Protein AF-A0A539EGV5-F1 (afdb_monomer_lite)

Radius of gyration: 20.6 Å; chains: 1; bounding box: 46×30×55 Å

Sequence (74 aa):
MRLPRWEDWAPALAAGDHAEVFLEESRALSLTHDEGRLSEAAESSDSGVGVRYLRLERGRPGGPGRRAETRFGS

pLDDT: mean 75.8, std 17.46, range [44.22, 97.69]

Secondary structure (DSSP, 8-state):
-PPPPHHHHHHHHTTSSEEEEEEEEEEEEEEEEETTEEEEEEEEEEEEEEEEEE------TT-----EEE----

Foldseek 3Di:
DPPDDCVVCVVVCVPAPHKDKDKDKDKDWDWDDDPNHTPDIDIDIDIAMFMWHFHDDPDDPPDDDGDTDGDGDD

Structure (mmCIF, N/CA/C/O backbone):
data_AF-A0A539EGV5-F1
#
_entry.id   AF-A0A539EGV5-F1
#
loop_
_atom_site.group_PDB
_atom_site.id
_atom_site.type_symbol
_atom_site.label_atom_id
_atom_site.label_alt_id
_atom_site.label_comp_id
_atom_site.label_asym_id
_atom_site.label_entity_id
_atom_site.label_seq_id
_atom_site.pdbx_PDB_ins_code
_atom_site.Cartn_x
_atom_site.Cartn_y
_atom_site.Cartn_z
_atom_site.occupancy
_atom_site.B_iso_or_equiv
_atom_site.auth_seq_id
_atom_site.auth_comp_id
_atom_site.auth_asym_id
_atom_site.auth_atom_id
_atom_site.pdbx_PDB_model_num
ATOM 1 N N . MET A 1 1 ? -2.346 -11.199 1.951 1.00 56.50 1 MET A N 1
ATOM 2 C CA . MET A 1 1 ? -2.199 -11.174 0.481 1.00 56.50 1 MET A CA 1
ATOM 3 C C . MET A 1 1 ? -1.527 -12.468 0.027 1.00 56.50 1 MET A C 1
ATOM 5 O O . MET A 1 1 ? -0.796 -13.056 0.815 1.00 56.50 1 MET A O 1
ATOM 9 N N . ARG A 1 2 ? -1.791 -12.972 -1.186 1.00 63.91 2 ARG A N 1
ATOM 10 C CA . ARG A 1 2 ? -0.972 -14.057 -1.755 1.00 63.91 2 ARG A CA 1
ATOM 11 C C . ARG A 1 2 ? 0.256 -13.376 -2.356 1.00 63.91 2 ARG A C 1
ATOM 13 O O . ARG A 1 2 ? 0.066 -12.522 -3.213 1.00 63.91 2 ARG A O 1
ATOM 20 N N . LEU A 1 3 ? 1.461 -13.694 -1.876 1.00 60.97 3 LEU A N 1
ATOM 21 C CA . LEU A 1 3 ? 2.694 -13.138 -2.445 1.00 60.97 3 LEU A CA 1
ATOM 22 C C . LEU A 1 3 ? 2.676 -13.391 -3.958 1.00 60.97 3 LEU A C 1
ATOM 24 O O . LEU A 1 3 ? 2.511 -14.557 -4.348 1.00 60.97 3 LEU A O 1
ATOM 28 N N . PRO A 1 4 ? 2.767 -12.348 -4.799 1.00 64.38 4 PRO A N 1
ATOM 29 C CA . PRO A 1 4 ? 2.742 -12.572 -6.231 1.00 64.38 4 PRO A CA 1
ATOM 30 C C . PRO A 1 4 ? 3.992 -13.347 -6.643 1.00 64.38 4 PRO A C 1
ATOM 32 O O . PRO A 1 4 ? 5.020 -13.364 -5.955 1.00 64.38 4 PRO A O 1
ATOM 35 N N . ARG A 1 5 ? 3.851 -14.125 -7.706 1.00 71.62 5 ARG A N 1
ATOM 36 C CA . ARG A 1 5 ? 4.905 -15.019 -8.169 1.00 71.62 5 ARG A CA 1
ATOM 37 C C . ARG A 1 5 ? 5.938 -14.199 -8.917 1.00 71.62 5 ARG A C 1
ATOM 39 O O . ARG A 1 5 ? 5.628 -13.167 -9.498 1.00 71.62 5 ARG A O 1
ATOM 46 N N . TRP A 1 6 ? 7.165 -14.708 -8.970 1.00 67.75 6 TRP A N 1
ATOM 47 C CA . TRP A 1 6 ? 8.230 -14.126 -9.792 1.00 67.75 6 TRP A CA 1
ATOM 48 C C . TRP A 1 6 ? 7.759 -13.798 -11.223 1.00 67.75 6 TRP A C 1
ATOM 50 O O . TRP A 1 6 ? 8.090 -12.746 -11.767 1.00 67.75 6 TRP A O 1
ATOM 60 N N . GLU A 1 7 ? 6.938 -14.678 -11.799 1.00 76.69 7 GLU A N 1
ATOM 61 C CA . GLU A 1 7 ? 6.355 -14.540 -13.137 1.00 76.69 7 GLU A CA 1
ATOM 62 C C . GLU A 1 7 ? 5.519 -13.260 -13.317 1.00 76.69 7 GLU A C 1
ATOM 64 O O . GLU A 1 7 ? 5.505 -12.705 -14.415 1.00 76.69 7 GLU A O 1
ATOM 69 N N . ASP A 1 8 ? 4.881 -12.765 -12.251 1.00 73.50 8 ASP A N 1
ATOM 70 C CA . ASP A 1 8 ? 3.967 -11.617 -12.291 1.00 73.50 8 ASP A CA 1
ATOM 71 C C . ASP A 1 8 ? 4.714 -10.285 -12.495 1.00 73.50 8 ASP A C 1
ATOM 73 O O . ASP A 1 8 ? 4.144 -9.318 -13.001 1.00 73.50 8 ASP A O 1
ATOM 77 N N . TRP A 1 9 ? 6.010 -10.228 -12.158 1.00 72.69 9 TRP A N 1
ATOM 78 C CA . TRP A 1 9 ? 6.825 -9.009 -12.277 1.00 72.69 9 TRP A CA 1
ATOM 79 C C . TRP A 1 9 ? 8.074 -9.171 -13.138 1.00 72.69 9 TRP A C 1
ATOM 81 O O . TRP A 1 9 ? 8.707 -8.168 -13.478 1.00 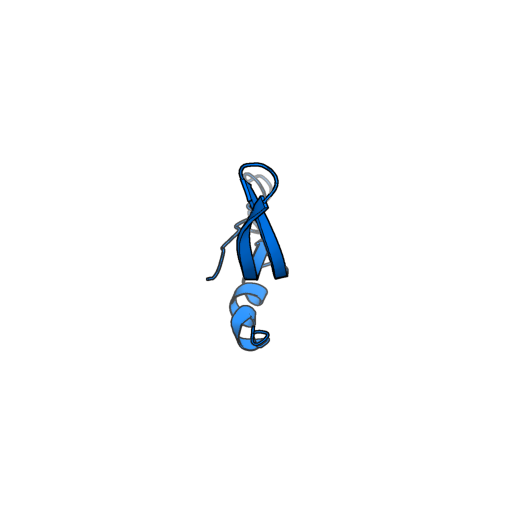72.69 9 TRP A O 1
ATOM 91 N N . ALA A 1 10 ? 8.429 -10.401 -13.520 1.00 72.88 10 ALA A N 1
ATOM 92 C CA . ALA A 1 10 ? 9.580 -10.689 -14.372 1.00 72.88 10 ALA A CA 1
ATOM 93 C C . ALA A 1 10 ? 9.639 -9.811 -15.641 1.00 72.88 10 ALA A C 1
ATOM 95 O O . ALA A 1 10 ? 10.725 -9.313 -15.945 1.00 72.88 10 ALA A O 1
ATOM 96 N N . PRO A 1 11 ? 8.526 -9.519 -16.352 1.00 72.19 11 PRO A N 1
ATOM 97 C CA . PRO A 1 11 ? 8.568 -8.628 -17.512 1.00 72.19 11 PRO A CA 1
ATOM 98 C C . PRO A 1 11 ? 8.964 -7.185 -17.169 1.00 72.19 11 PRO A C 1
ATOM 100 O O . PRO A 1 11 ? 9.698 -6.557 -17.927 1.00 72.19 11 PRO A O 1
ATOM 103 N N . ALA A 1 12 ? 8.505 -6.658 -16.030 1.00 66.06 12 ALA A N 1
ATOM 104 C CA . ALA A 1 12 ? 8.822 -5.300 -15.587 1.00 66.06 12 ALA A CA 1
ATOM 105 C C . ALA A 1 12 ? 10.254 -5.199 -15.035 1.00 66.06 12 ALA A C 1
ATOM 107 O O . ALA A 1 12 ? 10.939 -4.206 -15.267 1.00 66.06 12 ALA A O 1
ATOM 108 N N . LEU A 1 13 ? 10.730 -6.254 -14.370 1.00 68.62 13 LEU A N 1
ATOM 109 C CA . LEU A 1 13 ? 12.109 -6.376 -13.898 1.00 68.62 13 LEU A CA 1
ATOM 110 C C . LEU A 1 13 ? 13.119 -6.521 -15.043 1.00 68.62 13 LEU A C 1
ATOM 112 O O . LEU A 1 13 ? 14.235 -6.023 -14.942 1.00 68.62 13 LEU A O 1
ATOM 116 N N . ALA A 1 14 ? 12.726 -7.165 -16.143 1.00 75.25 14 ALA A N 1
ATOM 117 C CA . ALA A 1 14 ? 13.560 -7.327 -17.333 1.00 75.25 14 ALA A CA 1
ATOM 118 C C . ALA A 1 14 ? 13.535 -6.109 -18.279 1.00 75.25 14 ALA A C 1
ATOM 120 O O . ALA A 1 14 ? 14.269 -6.085 -19.267 1.00 75.25 14 ALA A O 1
ATOM 121 N N . ALA A 1 15 ? 12.687 -5.108 -18.016 1.00 71.50 15 ALA A N 1
ATOM 122 C CA . ALA A 1 15 ? 12.490 -3.960 -18.905 1.00 71.50 15 ALA A CA 1
ATOM 123 C C . ALA A 1 15 ? 13.550 -2.849 -18.757 1.00 71.50 15 ALA A C 1
ATOM 125 O O . ALA A 1 15 ? 13.638 -1.971 -19.622 1.00 71.50 15 ALA A O 1
ATOM 126 N N . GLY A 1 16 ? 14.339 -2.862 -17.678 1.00 71.44 16 GLY A N 1
ATOM 127 C CA . GLY A 1 16 ? 15.364 -1.860 -17.378 1.00 71.44 16 GLY A CA 1
ATOM 128 C C . GLY A 1 16 ? 16.756 -2.462 -17.187 1.00 71.44 16 GLY A C 1
ATOM 129 O O . GLY A 1 16 ? 16.913 -3.663 -17.005 1.00 71.44 16 GLY A O 1
ATOM 130 N N . ASP A 1 17 ? 17.773 -1.604 -17.199 1.00 80.00 17 ASP A N 1
ATOM 131 C CA . ASP A 1 17 ? 19.149 -1.956 -16.825 1.00 80.00 17 ASP A CA 1
ATOM 132 C C . ASP A 1 17 ? 19.291 -2.174 -15.310 1.00 80.00 17 ASP A C 1
ATOM 134 O O . ASP A 1 17 ? 20.187 -2.883 -14.859 1.00 80.00 17 ASP A O 1
ATOM 138 N N . HIS A 1 18 ? 18.404 -1.558 -14.524 1.00 80.44 18 HIS A N 1
ATOM 139 C CA . HIS A 1 18 ? 18.244 -1.790 -13.090 1.00 80.44 18 HIS A CA 1
ATOM 140 C C . HIS A 1 18 ? 16.759 -1.838 -12.754 1.00 80.44 18 HIS A C 1
ATOM 142 O O . HIS A 1 18 ? 15.982 -1.069 -13.320 1.00 80.44 18 HIS A O 1
ATOM 148 N N . ALA A 1 19 ? 16.359 -2.702 -11.828 1.00 81.00 19 ALA A N 1
ATOM 149 C CA . ALA A 1 19 ? 14.977 -2.789 -11.387 1.00 81.00 19 ALA A CA 1
ATOM 150 C C . ALA A 1 19 ? 14.873 -3.227 -9.922 1.00 81.00 19 ALA A C 1
ATOM 152 O O . ALA A 1 19 ? 15.693 -3.992 -9.419 1.00 81.00 19 ALA A O 1
ATOM 153 N N . GLU A 1 20 ? 13.853 -2.714 -9.246 1.00 82.94 20 GLU A N 1
ATOM 154 C CA . GLU A 1 20 ? 13.557 -2.910 -7.833 1.00 82.94 20 GLU A CA 1
ATOM 155 C C . GLU A 1 20 ? 12.080 -3.266 -7.673 1.00 82.94 20 GLU A C 1
ATOM 157 O O . GLU A 1 20 ? 11.213 -2.695 -8.343 1.00 82.94 20 GLU A O 1
ATOM 162 N N . VAL A 1 21 ? 11.801 -4.188 -6.754 1.00 81.94 21 VAL A N 1
ATOM 163 C CA . VAL A 1 21 ? 10.443 -4.529 -6.322 1.00 81.94 21 VAL A CA 1
ATOM 164 C C . VAL A 1 21 ? 10.321 -4.210 -4.843 1.00 81.94 21 VAL A C 1
ATOM 166 O O . VAL A 1 21 ? 11.183 -4.578 -4.046 1.00 81.94 21 VAL A O 1
ATOM 169 N N . PHE A 1 22 ? 9.233 -3.542 -4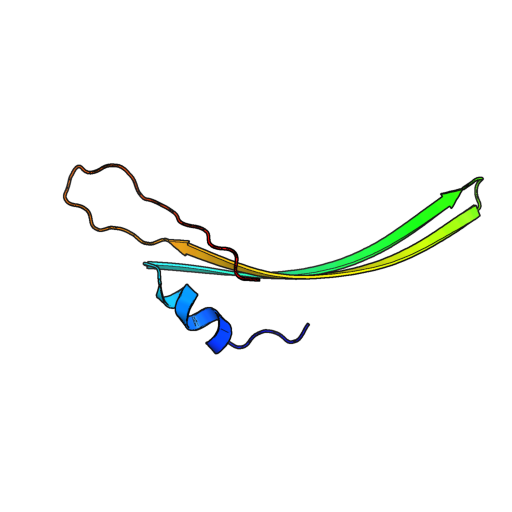.493 1.00 84.81 22 PHE A N 1
ATOM 170 C CA . PHE A 1 22 ? 8.844 -3.215 -3.134 1.00 84.81 22 PHE A CA 1
ATOM 171 C C . PHE A 1 22 ? 7.588 -4.002 -2.805 1.00 84.81 22 PHE A C 1
ATOM 173 O O . PHE A 1 22 ? 6.623 -3.961 -3.565 1.00 84.81 22 PHE A O 1
ATOM 180 N N . LEU A 1 23 ? 7.607 -4.709 -1.683 1.00 85.88 23 LEU A N 1
ATOM 181 C CA . LEU A 1 23 ? 6.423 -5.330 -1.115 1.00 85.88 23 LEU A CA 1
ATOM 182 C C . LEU A 1 23 ? 6.119 -4.608 0.186 1.00 85.88 23 LEU A C 1
ATOM 184 O O . LEU A 1 23 ? 6.997 -4.484 1.041 1.00 85.88 23 LEU A O 1
ATOM 188 N N . GLU A 1 24 ? 4.889 -4.136 0.318 1.00 88.56 24 GLU A N 1
ATOM 189 C CA . GLU A 1 24 ? 4.421 -3.466 1.519 1.00 88.56 24 GLU A CA 1
ATOM 190 C C . GLU A 1 24 ? 3.194 -4.193 2.057 1.00 88.56 24 GLU A C 1
ATOM 192 O O . GLU A 1 24 ? 2.258 -4.504 1.319 1.00 88.56 24 GLU A O 1
ATOM 197 N N . GLU A 1 25 ? 3.214 -4.464 3.358 1.00 92.00 25 GLU A N 1
ATOM 198 C CA . GLU A 1 25 ? 2.055 -4.915 4.111 1.00 92.00 25 GLU A CA 1
ATOM 199 C C . GLU A 1 25 ? 1.909 -4.016 5.334 1.00 92.00 25 GLU A C 1
ATOM 201 O O . GLU A 1 25 ? 2.832 -3.883 6.140 1.00 92.00 25 GLU A O 1
ATOM 206 N N . SER A 1 26 ? 0.728 -3.430 5.478 1.00 93.06 26 SER A N 1
ATOM 207 C CA . SER A 1 26 ? 0.399 -2.476 6.525 1.00 93.06 26 SER A CA 1
ATOM 208 C C . SER A 1 26 ? -0.857 -2.938 7.250 1.00 93.06 26 SER A C 1
ATOM 210 O O . SER A 1 26 ? -1.832 -3.380 6.643 1.00 93.06 26 SER A O 1
ATOM 212 N N . ARG A 1 27 ? -0.835 -2.862 8.580 1.00 95.81 27 ARG A N 1
ATOM 213 C CA . ARG A 1 27 ? -1.994 -3.132 9.436 1.00 95.81 27 ARG A CA 1
ATOM 214 C C . ARG A 1 27 ? -2.156 -1.984 10.408 1.00 95.81 27 ARG A C 1
ATOM 216 O O . ARG A 1 27 ? -1.168 -1.520 10.974 1.00 95.81 27 ARG A O 1
ATOM 223 N N . ALA A 1 28 ? -3.389 -1.552 10.613 1.00 97.06 28 ALA A N 1
ATOM 224 C CA . ALA A 1 28 ? -3.709 -0.473 11.523 1.00 97.06 28 ALA A CA 1
ATOM 225 C C . ALA A 1 28 ? -4.963 -0.798 12.333 1.00 97.06 28 ALA A C 1
ATOM 227 O O . ALA A 1 28 ? -5.911 -1.411 11.846 1.00 97.06 28 ALA A O 1
ATOM 228 N N . LEU A 1 29 ? -4.953 -0.339 13.581 1.00 97.62 29 LEU A N 1
ATOM 229 C CA . LEU A 1 29 ? -6.120 -0.288 14.446 1.00 97.62 29 LEU A CA 1
ATOM 230 C C . LEU A 1 29 ? -6.391 1.184 14.754 1.00 97.62 29 LEU A C 1
ATOM 232 O O . LEU A 1 29 ? -5.556 1.858 15.356 1.00 97.62 29 LEU A O 1
ATOM 236 N N . SER A 1 30 ? -7.547 1.675 14.326 1.00 97.31 30 SER A N 1
ATOM 237 C CA . SER A 1 30 ? -8.043 3.015 14.613 1.00 97.31 30 SER A CA 1
ATOM 238 C C . SER A 1 30 ? -9.072 2.941 15.734 1.00 97.31 30 SER A C 1
ATOM 240 O O . SER A 1 30 ? -1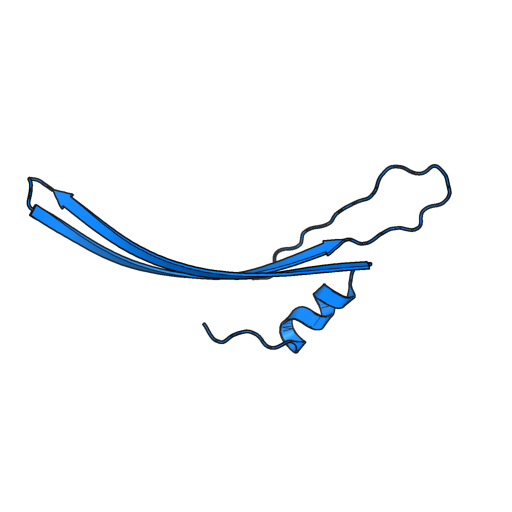0.008 2.146 15.658 1.00 97.31 30 SER A O 1
ATOM 242 N N . LEU A 1 31 ? -8.894 3.758 16.772 1.00 97.44 31 LEU A N 1
ATOM 243 C CA . LEU A 1 31 ? -9.805 3.859 17.911 1.00 97.44 31 LEU A CA 1
ATOM 244 C C . LEU A 1 31 ? -10.304 5.300 18.019 1.00 97.44 31 LEU A C 1
ATOM 246 O O . LEU A 1 31 ? -9.516 6.210 18.288 1.00 97.44 31 LEU A O 1
ATOM 250 N N . THR A 1 32 ? -11.605 5.504 17.847 1.00 97.38 32 THR A N 1
ATOM 251 C CA . THR A 1 32 ? -12.254 6.808 18.017 1.00 97.38 32 THR A CA 1
ATOM 252 C C . THR A 1 32 ? -12.877 6.868 19.404 1.00 97.38 32 THR A C 1
ATOM 254 O O . THR A 1 32 ? -13.625 5.970 19.794 1.00 97.38 32 THR A O 1
ATOM 257 N N . HIS A 1 33 ? -12.574 7.925 20.155 1.00 97.06 33 HIS A N 1
ATOM 258 C CA . HIS A 1 33 ? -13.195 8.196 21.449 1.00 97.06 33 HIS A CA 1
ATOM 259 C C . HIS A 1 33 ? -14.056 9.449 21.362 1.00 97.06 33 HIS A C 1
ATOM 261 O O . HIS A 1 33 ? -13.642 10.442 20.766 1.00 97.06 33 HIS A O 1
ATOM 267 N N . ASP A 1 34 ? -15.209 9.407 22.016 1.00 95.75 34 ASP A N 1
ATOM 268 C CA . ASP A 1 34 ? -16.094 10.546 22.200 1.00 95.75 34 ASP A CA 1
ATOM 269 C C . ASP A 1 34 ? -16.567 10.592 23.658 1.00 95.75 34 ASP A C 1
ATOM 271 O O . ASP A 1 34 ? -16.880 9.561 24.256 1.00 95.75 34 ASP A O 1
ATOM 275 N N . GLU A 1 35 ? -16.523 11.775 24.271 1.00 96.00 35 GLU A N 1
ATOM 276 C CA . GLU A 1 35 ? -16.889 12.004 25.682 1.00 96.00 35 GLU A CA 1
ATOM 277 C C . GLU A 1 35 ? -16.259 11.01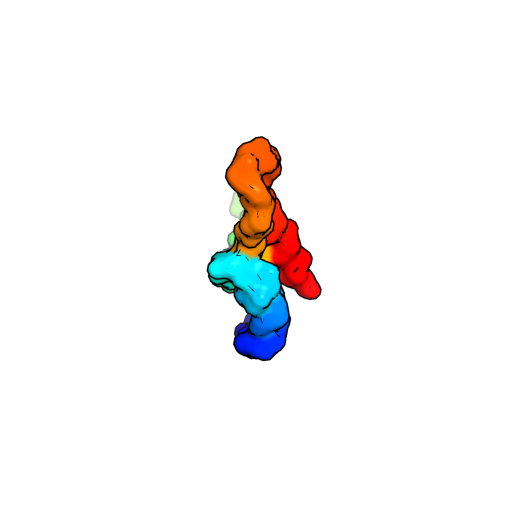6 26.695 1.00 96.00 35 GLU A C 1
ATOM 279 O O . GLU A 1 35 ? -16.879 10.578 27.666 1.00 96.00 35 GLU A O 1
ATOM 284 N N . GLY A 1 36 ? -14.994 10.639 26.477 1.00 94.38 36 GLY A N 1
ATOM 285 C CA . GLY A 1 36 ? -14.267 9.715 27.359 1.00 94.38 36 GLY A CA 1
ATOM 286 C C . GLY A 1 36 ? -14.702 8.250 27.236 1.00 94.38 36 GLY A C 1
ATOM 287 O O . GLY A 1 36 ? -14.306 7.420 28.056 1.00 94.38 36 GLY A O 1
ATOM 288 N N . ARG A 1 37 ? -15.498 7.915 26.216 1.00 94.56 37 ARG A N 1
ATOM 289 C CA . ARG A 1 37 ? -15.902 6.550 25.871 1.00 94.56 37 ARG A CA 1
ATOM 290 C C . ARG A 1 37 ? -15.418 6.196 24.475 1.00 94.56 37 ARG A C 1
ATOM 292 O O . ARG A 1 37 ? -15.315 7.052 23.604 1.00 94.56 37 ARG A O 1
ATOM 299 N N . LEU A 1 38 ? -15.103 4.923 24.260 1.00 96.69 38 LEU A N 1
ATOM 300 C CA . LEU A 1 38 ? -14.789 4.430 22.923 1.00 96.69 38 LEU A CA 1
ATOM 301 C C . LEU A 1 38 ? -16.076 4.440 22.090 1.00 96.69 38 LEU A C 1
ATOM 303 O O . LEU A 1 38 ? -17.054 3.799 22.476 1.00 96.69 38 LEU A O 1
ATOM 307 N N . SER A 1 39 ? -16.071 5.178 20.984 1.00 96.19 39 SER A N 1
ATOM 308 C CA . SER A 1 39 ? -17.209 5.308 20.072 1.00 96.19 39 SER A CA 1
ATOM 309 C C . SER A 1 39 ? -17.063 4.422 18.836 1.00 96.19 39 SER A C 1
ATOM 311 O O . SER A 1 39 ? -18.062 3.895 18.353 1.00 96.19 39 SER A O 1
ATOM 313 N N . GLU A 1 40 ? -15.836 4.187 18.361 1.00 96.56 40 GLU A N 1
ATOM 314 C CA . GLU A 1 40 ? -15.568 3.337 17.198 1.00 96.56 40 GLU A CA 1
ATOM 315 C C . GLU A 1 40 ? -14.213 2.630 17.316 1.00 96.56 40 GLU A C 1
ATOM 317 O O . GLU A 1 40 ? -13.243 3.187 17.832 1.00 96.56 40 GLU A O 1
ATOM 322 N N . ALA A 1 41 ? -14.139 1.406 16.797 1.00 97.44 41 ALA A N 1
ATOM 323 C CA . ALA A 1 41 ? -12.892 0.698 16.556 1.00 97.44 41 ALA A CA 1
ATOM 324 C C . ALA A 1 41 ? -12.914 0.136 15.133 1.00 97.44 41 ALA A C 1
ATOM 326 O O . ALA A 1 41 ? -13.825 -0.612 14.778 1.00 97.44 41 ALA A O 1
ATOM 327 N N . ALA A 1 42 ? -11.911 0.484 14.335 1.00 97.12 42 ALA A N 1
ATOM 328 C CA . ALA A 1 42 ? -11.768 0.021 12.965 1.00 97.12 42 ALA A CA 1
ATOM 329 C C . ALA A 1 42 ? -10.395 -0.619 12.773 1.00 97.12 42 ALA A C 1
ATOM 331 O O . ALA A 1 42 ? -9.363 -0.005 13.040 1.00 97.12 42 ALA A O 1
ATOM 332 N N . GLU A 1 43 ? -10.388 -1.855 12.290 1.00 97.69 43 GLU A N 1
ATOM 333 C CA . GLU A 1 43 ? -9.180 -2.514 11.815 1.00 97.69 43 GLU A CA 1
ATOM 334 C C . GLU A 1 43 ? -9.084 -2.314 10.305 1.00 97.69 43 GLU A C 1
ATOM 336 O O . GLU A 1 43 ? -10.055 -2.520 9.573 1.00 97.69 43 GLU A O 1
ATOM 341 N N . SER A 1 44 ? -7.911 -1.911 9.834 1.00 96.19 44 SER A N 1
ATOM 342 C CA . SER A 1 44 ? -7.613 -1.861 8.414 1.00 96.19 44 SER A CA 1
ATOM 343 C C . SER A 1 44 ? -6.323 -2.603 8.121 1.00 96.19 44 SER A C 1
ATOM 345 O O . SER A 1 44 ? -5.380 -2.654 8.914 1.00 96.19 44 SER A O 1
ATOM 347 N N . SER A 1 45 ? -6.293 -3.203 6.943 1.00 95.06 45 SER A N 1
ATOM 348 C CA . SER A 1 45 ? -5.091 -3.789 6.384 1.00 95.06 45 SER A CA 1
ATOM 349 C C . SER A 1 45 ? -4.974 -3.331 4.951 1.00 95.06 45 SER A C 1
ATOM 351 O O . SER A 1 45 ? -5.961 -3.380 4.215 1.00 95.06 45 SER A O 1
ATOM 353 N N . ASP A 1 46 ? -3.772 -2.945 4.564 1.00 92.19 46 ASP A N 1
ATOM 354 C CA . ASP A 1 46 ? -3.434 -2.658 3.186 1.00 92.19 46 ASP A CA 1
ATOM 355 C C . ASP A 1 46 ? -2.195 -3.458 2.798 1.00 92.19 46 ASP A C 1
ATOM 357 O O . ASP A 1 46 ? -1.367 -3.829 3.634 1.00 92.19 46 ASP A O 1
ATOM 361 N N . SER A 1 47 ? -2.096 -3.789 1.525 1.00 89.06 47 SER A N 1
ATOM 362 C CA . SER A 1 47 ? -0.929 -4.467 0.991 1.00 89.06 47 SER A CA 1
ATOM 363 C C . SER A 1 47 ? -0.791 -4.133 -0.477 1.00 89.06 47 SER A C 1
ATOM 365 O O . SER A 1 47 ? -1.790 -4.031 -1.189 1.00 89.06 47 SER A O 1
ATOM 367 N N . GLY A 1 48 ? 0.445 -3.998 -0.934 1.00 85.12 48 GLY A N 1
ATOM 368 C CA . GLY A 1 48 ? 0.726 -3.566 -2.289 1.00 85.12 48 GLY A CA 1
ATOM 369 C C . GLY A 1 48 ? 2.103 -3.992 -2.756 1.00 85.12 48 GLY A C 1
ATOM 370 O O . GLY A 1 48 ? 2.997 -4.309 -1.967 1.00 85.12 48 GLY A O 1
ATOM 371 N N . VAL A 1 49 ? 2.261 -3.991 -4.076 1.00 82.38 49 VAL A N 1
ATOM 372 C CA . VAL A 1 49 ? 3.545 -4.231 -4.722 1.00 82.38 49 VAL A CA 1
ATOM 373 C C . VAL A 1 49 ? 3.869 -3.058 -5.630 1.00 82.38 49 VAL A C 1
ATOM 375 O O . VAL A 1 49 ? 3.084 -2.684 -6.493 1.00 82.38 49 VAL A O 1
ATOM 378 N N . GLY A 1 50 ? 5.042 -2.470 -5.427 1.00 83.50 50 GLY A N 1
ATOM 379 C CA . GLY A 1 50 ? 5.585 -1.415 -6.271 1.00 83.50 50 GLY A CA 1
ATOM 380 C C . GLY A 1 50 ? 6.741 -1.946 -7.105 1.00 83.50 50 GLY A C 1
ATOM 381 O O . GLY A 1 50 ? 7.608 -2.643 -6.584 1.00 83.50 50 GLY A O 1
ATOM 382 N N . VAL A 1 51 ? 6.799 -1.586 -8.386 1.00 81.12 51 VAL A N 1
ATOM 383 C CA . VAL A 1 51 ? 7.945 -1.897 -9.251 1.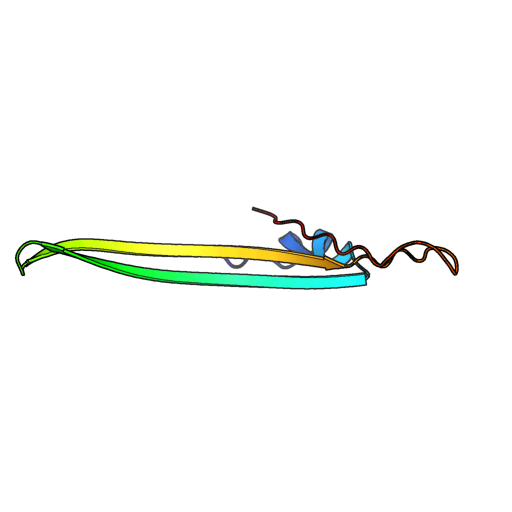00 81.12 51 VAL A CA 1
ATOM 384 C C . VAL A 1 51 ? 8.555 -0.597 -9.753 1.00 81.12 51 VAL A C 1
ATOM 386 O O . VAL A 1 51 ? 7.855 0.308 -10.203 1.00 81.12 51 VAL A O 1
ATOM 389 N N . ARG A 1 52 ? 9.880 -0.489 -9.685 1.00 81.69 52 ARG A N 1
ATOM 390 C CA . ARG A 1 52 ? 10.633 0.635 -10.243 1.00 81.69 52 ARG A CA 1
ATOM 391 C C . ARG A 1 52 ? 11.747 0.093 -11.115 1.00 81.69 52 ARG A C 1
ATOM 393 O O . ARG A 1 52 ? 12.487 -0.773 -10.672 1.00 81.69 52 ARG A O 1
ATOM 400 N N . TYR A 1 53 ? 11.904 0.623 -12.322 1.00 80.12 53 TYR A N 1
ATOM 401 C CA . TYR A 1 53 ? 13.030 0.275 -13.182 1.00 80.12 53 TYR A CA 1
ATOM 402 C C . TYR A 1 53 ? 13.711 1.527 -13.728 1.00 80.12 53 TYR A C 1
ATOM 404 O O . TYR A 1 53 ? 13.140 2.613 -13.802 1.00 80.12 53 TYR A O 1
ATOM 412 N N . LEU A 1 54 ? 14.976 1.377 -14.087 1.00 78.00 54 LEU A N 1
ATOM 413 C CA . LEU A 1 54 ? 15.795 2.399 -14.711 1.00 78.00 54 LEU A CA 1
ATOM 414 C C . LEU A 1 54 ? 16.272 1.848 -16.041 1.00 78.00 54 LEU A C 1
ATOM 416 O O . LEU A 1 54 ? 16.922 0.805 -16.085 1.00 78.00 54 LEU A O 1
ATOM 420 N N . ARG A 1 55 ? 15.971 2.565 -17.120 1.00 74.88 55 ARG A N 1
ATOM 421 C CA . ARG A 1 55 ? 16.504 2.270 -18.445 1.00 74.88 55 ARG A CA 1
ATOM 422 C C . ARG A 1 55 ? 17.532 3.330 -18.810 1.00 74.88 55 ARG A C 1
ATOM 424 O O . ARG A 1 55 ? 17.224 4.512 -18.937 1.00 74.88 55 ARG A O 1
ATOM 431 N N . LEU A 1 56 ? 18.772 2.902 -18.958 1.00 70.38 56 LEU A N 1
ATOM 432 C CA . LEU A 1 56 ? 19.872 3.692 -19.463 1.00 70.38 56 LEU A CA 1
ATOM 433 C C . LEU A 1 56 ? 19.762 3.718 -20.983 1.00 70.38 56 LEU A C 1
ATOM 435 O O . LEU A 1 56 ? 20.225 2.822 -21.689 1.00 70.38 56 LEU A O 1
ATOM 439 N N . GLU A 1 57 ? 19.176 4.782 -21.520 1.00 67.12 57 GLU A N 1
ATOM 440 C CA . GLU A 1 57 ? 19.374 5.061 -22.934 1.00 67.12 57 GLU A CA 1
ATOM 441 C C . GLU A 1 57 ? 20.862 5.338 -23.162 1.00 67.12 57 GLU A C 1
ATOM 443 O O . GLU A 1 57 ? 21.405 6.355 -22.724 1.00 67.12 57 GLU A O 1
ATOM 448 N N . ARG A 1 58 ? 21.550 4.427 -23.859 1.00 57.03 58 ARG A N 1
ATOM 449 C CA . ARG A 1 58 ? 22.872 4.711 -24.428 1.00 57.03 58 ARG A CA 1
ATOM 450 C C . ARG A 1 58 ? 22.701 5.678 -25.602 1.00 57.03 58 ARG A C 1
ATOM 452 O O . ARG A 1 58 ? 22.831 5.305 -26.763 1.00 57.03 58 ARG A O 1
ATOM 459 N N . GLY A 1 59 ? 22.379 6.929 -25.290 1.00 51.38 59 GLY A N 1
ATOM 460 C CA . GLY A 1 59 ? 22.465 8.046 -26.217 1.00 51.38 59 GLY A CA 1
ATOM 461 C C . GLY A 1 59 ? 23.923 8.461 -26.402 1.00 51.38 59 GLY A C 1
ATOM 462 O O . GLY A 1 59 ? 24.706 8.431 -25.454 1.00 51.38 59 GLY A O 1
ATOM 463 N N . ARG A 1 60 ? 24.285 8.818 -27.640 1.00 50.44 60 ARG A N 1
ATOM 464 C CA . ARG A 1 60 ? 25.601 9.335 -28.059 1.00 50.44 60 ARG A CA 1
ATOM 465 C C . ARG A 1 60 ? 26.245 10.285 -27.030 1.00 50.44 60 ARG A C 1
ATOM 467 O O . ARG A 1 60 ? 25.517 11.005 -26.345 1.00 50.44 60 ARG A O 1
ATOM 474 N N . PRO A 1 61 ? 27.592 10.378 -26.997 1.00 44.22 61 PRO A N 1
ATOM 475 C CA . PRO A 1 61 ? 28.284 11.362 -26.167 1.00 44.22 61 PRO A CA 1
ATOM 476 C C . PRO A 1 61 ? 27.691 12.765 -26.411 1.00 44.22 61 PRO A C 1
ATOM 478 O O . PRO A 1 61 ? 27.815 13.286 -27.517 1.00 44.22 61 PRO A O 1
ATOM 481 N N . GLY A 1 62 ? 27.003 13.338 -25.410 1.00 50.25 62 GLY A N 1
ATOM 482 C CA . GLY A 1 62 ? 26.500 14.724 -25.432 1.00 50.25 62 GLY A CA 1
ATOM 483 C C . GLY A 1 62 ? 24.977 14.977 -25.384 1.00 50.25 62 GLY A C 1
ATOM 484 O O . GLY A 1 62 ? 24.588 16.133 -25.504 1.00 50.25 62 GLY A O 1
ATOM 485 N N . GLY A 1 63 ? 24.103 13.974 -25.214 1.00 50.31 63 GLY A N 1
ATOM 486 C CA . GLY A 1 63 ? 22.634 14.170 -25.145 1.00 50.31 63 GLY A CA 1
ATOM 487 C C . GLY A 1 63 ? 22.045 14.319 -23.723 1.00 50.31 63 GLY A C 1
ATOM 488 O O . GLY A 1 63 ? 22.667 13.864 -22.761 1.00 50.31 63 GLY A O 1
ATOM 489 N N . PRO A 1 64 ? 20.853 14.935 -23.554 1.00 45.31 64 PRO A N 1
ATOM 490 C CA . PRO A 1 64 ? 20.332 15.323 -22.246 1.00 45.31 64 PRO A CA 1
ATOM 491 C C . PRO A 1 64 ? 19.842 14.118 -21.433 1.00 45.31 64 PRO A C 1
ATOM 493 O O . PRO A 1 64 ? 18.802 13.547 -21.731 1.00 45.31 64 PRO A O 1
ATOM 496 N N . GLY A 1 65 ? 20.571 13.823 -20.354 1.00 51.06 65 GLY A N 1
ATOM 497 C CA . GLY A 1 65 ? 20.018 13.405 -19.062 1.00 51.06 65 GLY A CA 1
ATOM 498 C C . GLY A 1 65 ? 19.413 12.001 -18.959 1.00 51.06 65 GLY A C 1
ATOM 499 O O . GLY A 1 65 ? 18.417 11.668 -19.588 1.00 51.06 65 GLY A O 1
ATOM 500 N N . ARG A 1 66 ? 19.974 11.216 -18.035 1.00 52.53 66 ARG A N 1
ATOM 501 C CA . ARG A 1 66 ? 19.422 9.958 -17.506 1.00 52.53 66 ARG A CA 1
ATOM 502 C C . ARG A 1 66 ? 17.924 10.127 -17.189 1.00 52.53 66 ARG A C 1
ATOM 504 O O . ARG A 1 66 ? 17.583 10.983 -16.376 1.00 52.53 66 ARG A O 1
ATOM 511 N N . ARG A 1 67 ? 17.043 9.325 -17.795 1.00 53.38 67 ARG A N 1
ATOM 512 C CA . ARG A 1 67 ? 15.605 9.308 -17.479 1.00 53.38 67 ARG A CA 1
ATOM 513 C C . ARG 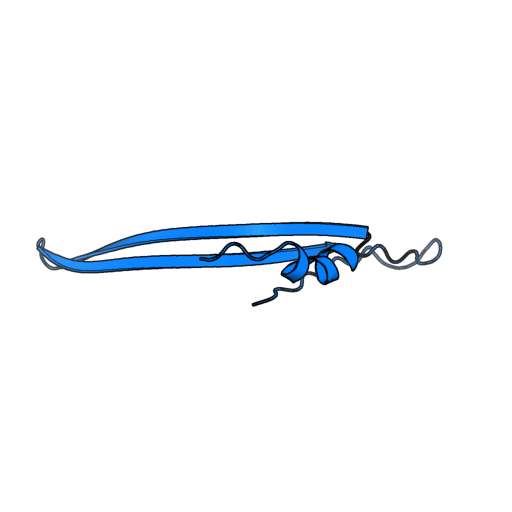A 1 67 ? 15.271 8.082 -16.633 1.00 53.38 67 ARG A C 1
ATOM 515 O O . ARG A 1 67 ? 15.463 6.954 -17.068 1.00 53.38 67 ARG A O 1
ATOM 522 N N . ALA A 1 68 ? 14.791 8.320 -15.418 1.00 49.91 68 ALA A N 1
ATOM 523 C CA . ALA A 1 68 ? 14.157 7.302 -14.591 1.00 49.91 68 ALA A CA 1
ATOM 524 C C . ALA A 1 68 ? 12.652 7.310 -14.892 1.00 49.91 68 ALA A C 1
ATOM 526 O O . ALA A 1 68 ? 12.026 8.365 -14.794 1.00 49.91 68 ALA A O 1
ATOM 527 N N . GLU A 1 69 ? 12.079 6.166 -15.259 1.00 54.56 69 GLU A N 1
ATOM 528 C CA . GLU A 1 69 ? 10.631 6.006 -15.412 1.00 54.56 69 GLU A CA 1
ATOM 529 C C . GLU A 1 69 ? 10.114 5.072 -14.318 1.00 54.56 69 GLU A C 1
ATOM 531 O O . GLU A 1 69 ? 10.501 3.910 -14.243 1.00 54.56 69 GLU A O 1
ATOM 536 N N . THR A 1 70 ? 9.221 5.573 -13.468 1.00 45.28 70 THR A N 1
ATOM 537 C CA . THR A 1 70 ? 8.540 4.755 -12.456 1.00 45.28 70 THR A CA 1
ATOM 538 C C . THR A 1 70 ? 7.140 4.428 -12.964 1.00 45.28 70 THR A C 1
ATOM 540 O O . THR A 1 70 ? 6.373 5.342 -13.267 1.00 45.28 70 THR A O 1
ATOM 543 N N . ARG A 1 71 ? 6.788 3.140 -13.046 1.00 55.00 71 ARG A N 1
ATOM 544 C CA . ARG A 1 71 ? 5.421 2.689 -13.338 1.00 55.00 71 ARG A CA 1
ATOM 545 C C . ARG A 1 71 ? 4.886 1.877 -12.171 1.00 55.00 71 ARG A C 1
ATOM 547 O O . ARG A 1 71 ? 5.473 0.867 -11.808 1.00 55.00 71 ARG A O 1
ATOM 554 N N . PHE A 1 72 ? 3.747 2.294 -11.636 1.00 45.81 72 PHE A N 1
ATOM 555 C CA . PHE A 1 72 ? 3.021 1.531 -10.629 1.00 45.81 72 PHE A CA 1
ATOM 556 C C . PHE A 1 72 ? 2.107 0.524 -11.337 1.00 45.81 72 PHE A C 1
ATOM 558 O O . PHE A 1 72 ? 1.324 0.914 -12.203 1.00 45.81 72 PHE A O 1
ATOM 565 N N . GLY A 1 73 ? 2.257 -0.762 -11.019 1.00 52.16 73 GLY A N 1
ATOM 566 C CA . GLY A 1 73 ? 1.339 -1.817 -11.445 1.00 52.16 73 GLY A CA 1
ATOM 567 C C . GLY A 1 73 ? 0.411 -2.163 -10.287 1.00 52.16 73 GLY A C 1
ATOM 568 O O . GLY A 1 73 ? 0.903 -2.557 -9.235 1.00 52.16 73 GLY A O 1
ATOM 569 N N . SER A 1 74 ? -0.893 -1.958 -10.479 1.00 45.38 74 SER A N 1
ATOM 570 C CA . SER A 1 74 ? -1.971 -2.368 -9.568 1.00 45.38 74 SER A CA 1
ATOM 571 C C . SER A 1 74 ? -2.501 -3.748 -9.926 1.00 45.38 74 SER A C 1
ATOM 573 O O . SER A 1 74 ? -2.740 -3.936 -11.144 1.00 45.38 74 SER A O 1
#